Protein AF-A0A954GQ38-F1 (afdb_monomer_lite)

Foldseek 3Di:
DPFPVAWDWDDPDDQKIKTAHQAKDAFDKDWDQFAFDQKWKDDDPDIATADEDDDPVPAHARHKYADPRTIMHTHTGHHGMMMIGGTDD

Secondary structure (DSSP, 8-state):
---TTT-EEE--STTEEEEEESS-EEEEEEEESSEEEEEEEEETTEEEEPEEESSGGG--TTEEEEETTEEEEEEEE-SEEEEEEEEE-

pLDDT: mean 85.79, std 11.63, range [46.22, 96.69]

Structure (mmCIF, N/CA/C/O backbone):
data_AF-A0A954GQ38-F1
#
_entry.id   AF-A0A954GQ38-F1
#
loop_
_atom_site.group_PDB
_atom_site.id
_atom_site.type_symbol
_atom_site.label_atom_id
_atom_site.label_alt_id
_atom_site.label_comp_id
_atom_site.label_asym_id
_atom_site.label_entity_id
_atom_site.label_seq_id
_atom_site.pdbx_PDB_ins_code
_atom_site.Cartn_x
_atom_site.Cartn_y
_atom_site.Cartn_z
_atom_site.occupancy
_atom_site.B_iso_or_equiv
_atom_site.auth_seq_id
_atom_site.auth_comp_id
_atom_site.auth_asym_id
_atom_site.auth_atom_id
_atom_site.pdbx_PDB_model_num
ATOM 1 N N . TRP A 1 1 ? 9.544 -3.823 11.420 1.00 46.31 1 TRP A N 1
ATOM 2 C CA . TRP A 1 1 ? 9.801 -2.452 10.940 1.00 46.31 1 TRP A CA 1
ATOM 3 C C . TRP A 1 1 ? 11.191 -2.382 10.323 1.00 46.31 1 TRP A C 1
ATOM 5 O O . TRP A 1 1 ? 12.159 -2.409 11.062 1.00 46.31 1 TRP A O 1
ATOM 15 N N . ALA A 1 2 ? 11.283 -2.364 8.990 1.00 46.22 2 ALA A N 1
ATOM 16 C CA . ALA A 1 2 ? 12.494 -2.082 8.208 1.00 46.22 2 ALA A CA 1
ATOM 17 C C . ALA A 1 2 ? 12.052 -1.856 6.747 1.00 46.22 2 ALA A C 1
ATOM 19 O O . ALA A 1 2 ? 11.677 -2.827 6.105 1.00 46.22 2 ALA A O 1
ATOM 20 N N . ALA A 1 3 ? 11.968 -0.594 6.292 1.00 51.75 3 ALA A N 1
ATOM 21 C CA . ALA A 1 3 ? 11.788 -0.167 4.879 1.00 51.75 3 ALA A CA 1
ATOM 22 C C . ALA A 1 3 ? 11.427 1.331 4.727 1.00 51.75 3 ALA A C 1
ATOM 24 O O . ALA A 1 3 ? 11.371 1.833 3.605 1.00 51.75 3 ALA A O 1
ATOM 25 N N . LYS A 1 4 ? 11.160 2.068 5.819 1.00 50.81 4 LYS A N 1
ATOM 26 C CA . LYS A 1 4 ? 10.716 3.472 5.720 1.00 50.81 4 LYS A CA 1
ATOM 27 C C . LYS A 1 4 ? 11.821 4.442 5.277 1.00 50.81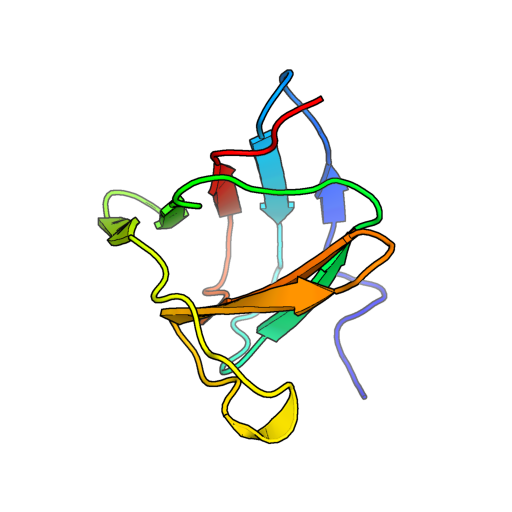 4 LYS A C 1
ATOM 29 O O . LYS A 1 4 ? 11.506 5.450 4.667 1.00 50.81 4 LYS A O 1
ATOM 34 N N . GLU A 1 5 ? 13.091 4.128 5.540 1.00 54.03 5 GLU A N 1
ATOM 35 C CA . GLU A 1 5 ? 14.224 5.009 5.201 1.00 54.03 5 GLU A CA 1
ATOM 36 C C . GLU A 1 5 ? 14.722 4.869 3.753 1.00 54.03 5 GLU A C 1
ATOM 38 O O . GLU A 1 5 ? 15.499 5.698 3.295 1.00 54.03 5 GLU A O 1
ATOM 43 N N . LEU A 1 6 ? 14.269 3.849 3.012 1.00 60.00 6 LEU A N 1
ATOM 44 C CA . LEU A 1 6 ? 14.769 3.553 1.660 1.00 60.00 6 LEU A CA 1
ATOM 45 C C . LEU A 1 6 ? 13.686 3.510 0.578 1.00 60.00 6 LEU A C 1
ATOM 47 O O . LEU A 1 6 ? 14.020 3.422 -0.601 1.00 60.00 6 LEU A O 1
ATOM 51 N N . THR A 1 7 ? 12.406 3.569 0.954 1.00 69.19 7 THR A N 1
ATOM 52 C CA . THR A 1 7 ? 11.310 3.638 -0.019 1.00 69.19 7 THR A CA 1
ATOM 53 C C . THR A 1 7 ? 10.999 5.099 -0.295 1.00 69.19 7 THR A C 1
ATOM 55 O O . THR A 1 7 ? 10.448 5.796 0.559 1.00 69.19 7 THR A 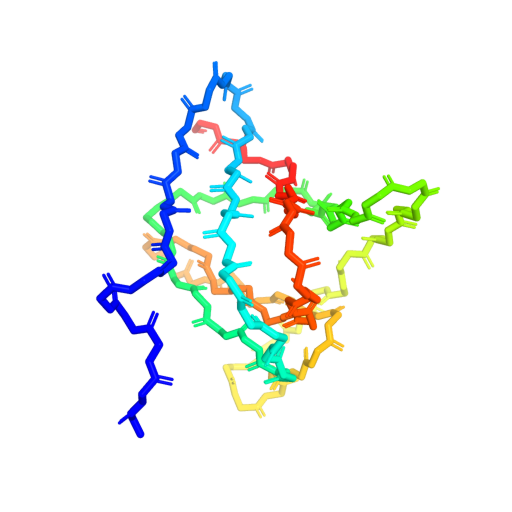O 1
ATOM 58 N N . ARG A 1 8 ? 11.364 5.582 -1.481 1.00 79.94 8 ARG A N 1
ATOM 59 C CA . ARG A 1 8 ? 11.006 6.930 -1.918 1.00 79.94 8 ARG A CA 1
ATOM 60 C C . ARG A 1 8 ? 9.546 6.921 -2.353 1.00 79.94 8 ARG A C 1
ATOM 62 O O . ARG A 1 8 ? 9.176 6.104 -3.188 1.00 79.94 8 ARG A O 1
ATOM 69 N N . VAL A 1 9 ? 8.748 7.825 -1.791 1.00 83.38 9 VAL A N 1
ATOM 70 C CA . VAL A 1 9 ? 7.354 8.040 -2.196 1.00 83.38 9 VAL A CA 1
ATOM 71 C C . VAL A 1 9 ? 7.247 9.416 -2.840 1.00 83.38 9 VAL A C 1
ATOM 73 O O . VAL A 1 9 ? 7.634 10.415 -2.231 1.00 83.38 9 VAL A O 1
ATOM 76 N N . THR A 1 10 ? 6.755 9.472 -4.070 1.00 83.88 10 THR A N 1
ATOM 77 C CA . THR A 1 10 ? 6.601 10.699 -4.861 1.00 83.88 10 THR A CA 1
ATOM 78 C C . THR A 1 10 ? 5.191 10.791 -5.432 1.00 83.88 10 THR A C 1
ATOM 80 O O . THR A 1 10 ? 4.508 9.792 -5.632 1.00 83.88 10 THR A O 1
ATOM 83 N N . THR A 1 11 ? 4.742 12.012 -5.709 1.00 81.88 11 THR A N 1
ATOM 84 C CA . THR A 1 11 ? 3.492 12.290 -6.433 1.00 81.88 11 THR A CA 1
ATOM 85 C C . THR A 1 11 ? 3.842 12.975 -7.753 1.00 81.88 11 THR A C 1
ATOM 87 O O . THR A 1 11 ? 3.739 14.201 -7.848 1.00 81.88 11 THR A O 1
ATOM 90 N N . PRO A 1 12 ? 4.357 12.228 -8.749 1.00 72.81 12 PRO A N 1
ATOM 91 C CA . PRO A 1 12 ? 4.876 12.811 -9.988 1.00 72.81 12 PRO A CA 1
ATOM 92 C C . PRO A 1 12 ? 3.777 13.426 -10.859 1.00 72.81 12 PRO A C 1
ATOM 94 O O . PRO A 1 12 ? 4.050 14.286 -11.692 1.00 72.81 12 PRO A O 1
ATOM 97 N N . SER A 1 13 ? 2.532 12.981 -10.696 1.00 74.06 13 SER A N 1
ATOM 98 C CA . SER A 1 13 ? 1.384 13.435 -11.473 1.00 74.06 13 SER A CA 1
ATOM 99 C C . SER A 1 13 ? 0.117 13.393 -10.629 1.00 74.06 13 SER A C 1
ATOM 101 O O . SER A 1 13 ? 0.006 12.651 -9.651 1.00 74.06 13 SER A O 1
ATOM 103 N N . ARG A 1 14 ? -0.852 14.232 -10.993 1.00 74.38 14 ARG A N 1
ATOM 104 C CA . ARG A 1 14 ? -2.140 14.317 -10.303 1.00 74.38 14 ARG A CA 1
ATOM 105 C C . ARG A 1 14 ? -2.872 12.988 -10.475 1.00 74.38 14 ARG A C 1
ATOM 107 O O . ARG A 1 14 ? -3.112 12.569 -11.602 1.00 74.38 14 ARG A O 1
ATOM 114 N N . GLY A 1 15 ? -3.212 12.330 -9.371 1.00 79.00 15 GLY A N 1
ATOM 115 C CA . GLY A 1 15 ? -3.856 11.015 -9.426 1.00 79.00 15 GLY A CA 1
ATOM 116 C C . GLY A 1 15 ? -2.917 9.822 -9.216 1.00 79.00 15 GLY A C 1
ATOM 117 O O . GLY A 1 15 ? -3.415 8.694 -9.167 1.00 79.00 15 GLY A O 1
ATOM 118 N N . GLU A 1 16 ? -1.600 10.049 -9.095 1.00 85.94 16 GLU A N 1
ATOM 119 C CA . GLU A 1 16 ? -0.575 8.999 -9.046 1.00 85.94 16 GLU A CA 1
ATOM 120 C C . GLU A 1 16 ? 0.360 9.133 -7.834 1.00 85.94 16 GLU A C 1
ATOM 122 O O . GLU A 1 16 ? 0.814 10.222 -7.476 1.00 85.94 16 GLU A O 1
ATOM 127 N N . LEU A 1 17 ? 0.680 7.991 -7.230 1.00 88.62 17 LEU A N 1
ATOM 128 C CA . LEU A 1 17 ? 1.708 7.831 -6.206 1.00 88.62 17 LEU A CA 1
ATOM 129 C C . LEU A 1 17 ? 2.740 6.838 -6.709 1.00 88.62 17 LEU A C 1
ATOM 131 O O . LEU A 1 17 ? 2.383 5.714 -7.047 1.00 88.62 17 LEU A O 1
ATOM 135 N N . GLU A 1 18 ? 4.001 7.232 -6.727 1.00 89.88 18 GLU A N 1
ATOM 136 C CA . GLU A 1 18 ? 5.117 6.393 -7.142 1.00 89.88 18 GLU A CA 1
ATOM 137 C C . GLU A 1 18 ? 5.952 5.985 -5.926 1.00 89.88 18 GLU A C 1
ATOM 139 O O . GLU A 1 18 ? 6.183 6.770 -5.005 1.00 89.88 18 GLU A O 1
ATOM 144 N N . PHE A 1 19 ? 6.364 4.723 -5.924 1.00 89.81 19 PHE A N 1
ATOM 145 C CA . PHE A 1 19 ? 7.132 4.061 -4.883 1.00 89.81 19 PHE A CA 1
ATOM 146 C C . PHE A 1 19 ? 8.383 3.483 -5.524 1.00 89.81 19 PHE A C 1
ATOM 148 O O . PHE A 1 19 ? 8.278 2.552 -6.319 1.00 89.81 19 PHE A O 1
ATOM 155 N N . SER A 1 20 ? 9.555 3.976 -5.140 1.00 87.44 20 SER A N 1
ATOM 156 C CA . SER A 1 20 ? 10.833 3.386 -5.544 1.00 87.44 20 SER A CA 1
ATOM 157 C C . SER A 1 20 ? 11.490 2.747 -4.331 1.00 87.44 20 SER A C 1
ATOM 159 O O . SER A 1 20 ? 11.779 3.431 -3.347 1.00 87.44 20 SER A O 1
ATOM 161 N N . THR A 1 21 ? 11.745 1.441 -4.391 1.00 84.50 21 THR A N 1
ATOM 162 C CA . THR A 1 21 ? 12.406 0.701 -3.308 1.00 84.50 21 THR A CA 1
ATOM 163 C C . THR A 1 21 ? 13.607 -0.111 -3.807 1.00 84.50 21 THR A C 1
ATOM 165 O O . THR A 1 21 ? 13.527 -0.787 -4.839 1.00 84.50 21 THR A O 1
ATOM 168 N N . PRO A 1 22 ? 14.733 -0.125 -3.068 1.00 83.38 22 PRO A N 1
ATOM 169 C CA . PRO A 1 22 ? 15.868 -0.985 -3.392 1.00 83.38 22 PRO A CA 1
ATOM 170 C C . PRO A 1 22 ? 15.617 -2.476 -3.102 1.00 83.38 22 PRO A C 1
ATOM 172 O O . PRO A 1 22 ? 16.385 -3.319 -3.577 1.00 83.38 22 PRO A O 1
ATOM 175 N N . PHE A 1 23 ? 14.550 -2.822 -2.370 1.00 81.38 23 PHE A N 1
ATOM 176 C CA . PHE A 1 23 ? 14.206 -4.195 -1.978 1.00 81.38 23 PHE A CA 1
ATOM 177 C C . PHE A 1 23 ? 12.713 -4.484 -2.150 1.00 81.38 23 PHE A C 1
ATOM 179 O O . PHE A 1 23 ? 11.888 -3.585 -2.033 1.00 81.38 23 PHE A O 1
ATOM 186 N N . GLY A 1 24 ? 12.357 -5.748 -2.387 1.00 85.19 24 GLY A N 1
ATOM 187 C CA . GLY A 1 24 ? 10.955 -6.162 -2.418 1.00 85.19 24 GLY A CA 1
ATOM 188 C C . GLY A 1 24 ? 10.355 -6.288 -1.014 1.00 85.19 24 GLY A C 1
ATOM 189 O O . GLY A 1 24 ? 11.031 -6.731 -0.087 1.00 85.19 24 GLY A O 1
ATOM 190 N N . CYS A 1 25 ? 9.083 -5.932 -0.871 1.00 86.56 25 CYS A N 1
ATOM 191 C CA . CYS A 1 25 ? 8.287 -6.062 0.339 1.00 86.56 25 CYS A CA 1
ATOM 192 C C . CYS A 1 25 ? 6.912 -6.649 -0.011 1.00 86.56 25 CYS A C 1
ATOM 194 O O . CYS A 1 25 ? 6.162 -6.074 -0.803 1.00 86.56 25 CYS A O 1
ATOM 196 N N . SER A 1 26 ? 6.588 -7.804 0.568 1.00 87.81 26 SER A N 1
ATOM 197 C CA . SER A 1 26 ? 5.233 -8.358 0.505 1.00 87.81 26 SER A CA 1
ATOM 198 C C . SER A 1 26 ? 4.305 -7.588 1.443 1.00 87.81 26 SER A C 1
ATOM 200 O O . SER A 1 26 ? 4.756 -7.101 2.481 1.00 87.81 26 SER A O 1
ATOM 202 N N . ASP A 1 27 ? 3.024 -7.495 1.082 1.00 89.56 27 ASP A N 1
ATOM 203 C CA . ASP A 1 27 ? 1.973 -6.897 1.926 1.00 89.56 27 ASP A CA 1
ATOM 204 C C . ASP A 1 27 ? 2.301 -5.466 2.406 1.00 89.56 27 ASP A C 1
ATOM 206 O O . ASP A 1 27 ? 1.978 -5.041 3.521 1.00 89.56 27 ASP A O 1
ATOM 210 N N . PHE A 1 28 ? 2.961 -4.694 1.541 1.00 90.31 28 PHE A N 1
ATOM 211 C CA . PHE A 1 28 ? 3.309 -3.309 1.801 1.00 90.31 28 PHE A CA 1
ATOM 212 C C . PHE A 1 28 ? 2.034 -2.471 1.930 1.00 90.31 28 PHE A C 1
ATOM 214 O O . PHE A 1 28 ? 1.246 -2.341 0.992 1.00 90.31 28 PHE A O 1
ATOM 221 N N . THR A 1 29 ? 1.831 -1.920 3.127 1.00 92.06 29 THR A N 1
ATOM 222 C CA . THR A 1 29 ? 0.620 -1.182 3.489 1.00 92.06 29 THR A CA 1
ATOM 223 C C . THR A 1 29 ? 0.935 0.290 3.702 1.00 92.06 29 THR A C 1
ATOM 225 O O . THR A 1 29 ? 1.837 0.644 4.463 1.00 92.06 29 THR A O 1
ATOM 228 N N . VAL A 1 30 ? 0.157 1.150 3.057 1.00 89.88 30 VAL A N 1
ATOM 229 C CA . VAL A 1 30 ? 0.335 2.604 3.057 1.00 89.88 30 VAL A CA 1
ATOM 230 C C . VAL A 1 30 ? -1.004 3.298 3.216 1.00 89.88 30 VAL A C 1
ATOM 232 O O . VAL A 1 30 ? -2.021 2.842 2.700 1.00 89.88 30 VAL A O 1
ATOM 235 N N . GLU A 1 31 ? -0.997 4.396 3.960 1.00 91.44 31 GLU A N 1
ATOM 236 C CA . GLU A 1 31 ? -2.165 5.231 4.212 1.00 91.44 31 GLU A CA 1
ATOM 237 C C . GLU A 1 31 ? -1.927 6.612 3.609 1.00 91.44 31 GLU A C 1
ATOM 239 O O . GLU A 1 31 ? -0.849 7.192 3.765 1.00 91.44 31 GLU A O 1
ATOM 244 N N . PHE A 1 32 ? -2.941 7.125 2.922 1.00 86.00 32 PHE A N 1
ATOM 245 C CA . PHE A 1 32 ? -2.936 8.433 2.280 1.00 86.00 32 PHE A CA 1
ATOM 246 C C . PHE A 1 32 ? -4.166 9.212 2.720 1.00 86.00 32 PHE A C 1
ATOM 248 O O . PHE A 1 32 ? -5.227 8.624 2.923 1.00 86.00 32 PHE A O 1
ATOM 255 N N . ALA A 1 33 ? -4.038 10.534 2.816 1.00 87.56 33 ALA A N 1
ATOM 256 C CA . ALA A 1 33 ? -5.150 11.414 3.177 1.00 87.56 33 ALA A CA 1
ATOM 257 C C . ALA A 1 33 ? -6.181 11.569 2.044 1.00 87.56 33 ALA A C 1
ATOM 259 O O . ALA A 1 33 ? -7.308 11.995 2.272 1.00 87.56 33 ALA A O 1
ATOM 260 N N . GLN A 1 34 ? -5.819 11.226 0.807 1.00 87.00 34 GLN A N 1
ATOM 261 C CA . GLN A 1 34 ? -6.737 11.306 -0.321 1.00 87.00 34 GLN A CA 1
ATOM 262 C C . GLN A 1 34 ? -7.637 10.074 -0.422 1.00 87.00 34 GLN A C 1
ATOM 264 O O . GLN A 1 34 ? -7.235 8.941 -0.123 1.00 87.00 34 GLN A O 1
ATOM 269 N N . ARG A 1 35 ? -8.860 10.292 -0.912 1.00 88.44 35 ARG A N 1
ATOM 270 C CA . ARG A 1 35 ? -9.745 9.200 -1.316 1.00 88.44 35 ARG A CA 1
ATOM 271 C C . ARG A 1 35 ? -9.323 8.645 -2.675 1.00 88.44 35 ARG A C 1
ATOM 273 O O . ARG A 1 35 ? -8.746 9.354 -3.497 1.00 88.44 35 ARG A O 1
ATOM 280 N N . MET A 1 36 ? -9.584 7.365 -2.905 1.00 87.50 36 MET A N 1
ATOM 281 C CA . MET A 1 36 ? -9.285 6.714 -4.176 1.00 87.50 36 MET A CA 1
ATOM 282 C C . MET A 1 36 ? -10.541 6.053 -4.727 1.00 87.50 36 MET A C 1
ATOM 284 O O . MET A 1 36 ? -11.314 5.442 -3.990 1.00 87.50 36 MET A O 1
ATOM 288 N N . ILE A 1 37 ? -10.725 6.134 -6.041 1.00 86.81 37 ILE A N 1
ATOM 289 C CA . ILE A 1 37 ? -11.800 5.440 -6.746 1.00 86.81 37 ILE A CA 1
ATOM 290 C C . ILE A 1 37 ? -11.158 4.438 -7.692 1.00 86.81 37 ILE A C 1
ATOM 292 O O . ILE A 1 37 ? -10.439 4.825 -8.609 1.00 86.81 37 ILE A O 1
ATOM 296 N N . ARG A 1 38 ? -11.448 3.149 -7.471 1.00 87.88 38 ARG A N 1
ATOM 297 C CA . ARG A 1 38 ? -10.915 2.026 -8.263 1.00 87.88 38 ARG A CA 1
ATOM 298 C C . ARG A 1 38 ? -9.389 2.107 -8.432 1.00 87.88 38 ARG A C 1
ATOM 300 O O . ARG A 1 38 ? -8.902 2.208 -9.560 1.00 87.88 38 ARG A O 1
ATOM 307 N N . PRO A 1 39 ? -8.626 2.112 -7.326 1.00 91.62 39 PRO A N 1
ATOM 308 C CA . PRO A 1 39 ? -7.195 2.280 -7.423 1.00 91.62 39 PRO A CA 1
ATOM 309 C C . PRO A 1 39 ? -6.543 1.101 -8.151 1.00 91.62 39 PRO A C 1
ATOM 311 O O . PRO A 1 39 ? -6.928 -0.058 -7.982 1.00 91.62 39 PRO A O 1
ATOM 314 N N . VAL A 1 40 ? -5.540 1.410 -8.968 1.00 93.44 40 VAL A N 1
ATOM 315 C CA . VAL A 1 40 ? -4.792 0.431 -9.767 1.00 93.44 40 VAL A CA 1
ATOM 316 C C . VAL A 1 40 ? -3.350 0.431 -9.303 1.00 93.44 40 VAL A C 1
ATOM 318 O O . VAL A 1 40 ? -2.712 1.482 -9.268 1.00 93.44 40 VAL A O 1
ATOM 321 N N . HIS A 1 41 ? -2.831 -0.749 -8.984 1.00 94.12 41 HIS A N 1
ATOM 322 C CA . HIS A 1 41 ? -1.415 -0.949 -8.727 1.00 94.12 41 HIS A CA 1
ATOM 323 C C . HIS A 1 41 ? -0.705 -1.348 -10.020 1.00 94.12 41 HIS A C 1
ATOM 325 O O . HIS A 1 41 ? -1.078 -2.327 -10.665 1.00 94.12 41 HIS A O 1
ATOM 331 N N . VAL A 1 42 ? 0.316 -0.588 -10.395 1.00 92.69 42 VAL A N 1
ATOM 332 C CA . VAL A 1 42 ? 1.169 -0.834 -11.556 1.00 92.69 42 VAL A CA 1
ATOM 333 C C . VAL A 1 42 ? 2.573 -1.145 -11.066 1.00 92.69 42 VAL A C 1
ATOM 335 O O . VAL A 1 42 ? 3.141 -0.386 -10.287 1.00 92.69 42 VAL A O 1
ATOM 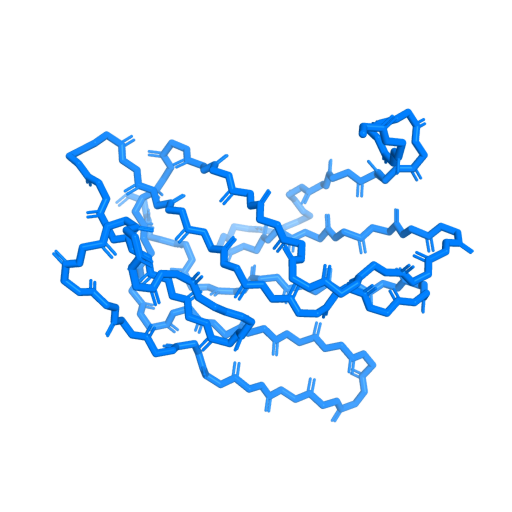338 N N . SER A 1 43 ? 3.149 -2.240 -11.545 1.00 89.12 43 SER A N 1
ATOM 339 C CA . SER A 1 43 ? 4.535 -2.592 -11.270 1.00 89.12 43 SER A CA 1
ATOM 340 C C . SER A 1 43 ? 5.185 -3.228 -12.495 1.00 89.12 43 SER A C 1
ATOM 342 O O . SER A 1 43 ? 4.743 -4.273 -12.992 1.00 89.12 43 SER A O 1
ATOM 344 N N . GLY A 1 44 ? 6.217 -2.565 -13.022 1.00 85.19 44 GLY A N 1
ATOM 345 C CA . GLY A 1 44 ? 6.769 -2.876 -14.341 1.00 85.19 44 GLY A CA 1
ATOM 346 C C . GLY A 1 44 ? 5.672 -2.877 -15.414 1.00 85.19 44 GLY A C 1
ATOM 347 O O . GLY A 1 44 ? 4.928 -1.911 -15.552 1.00 85.19 44 GLY A O 1
ATOM 348 N N . ASN A 1 45 ? 5.527 -3.995 -16.132 1.00 84.94 45 ASN A N 1
ATOM 349 C CA . ASN A 1 45 ? 4.511 -4.164 -17.182 1.00 84.94 45 ASN A CA 1
ATOM 350 C C . ASN A 1 45 ? 3.189 -4.774 -16.681 1.00 84.94 45 ASN A C 1
ATOM 352 O O . ASN A 1 45 ? 2.343 -5.148 -17.494 1.00 84.94 45 ASN A O 1
ATOM 356 N N . LYS A 1 46 ? 3.010 -4.944 -15.366 1.00 88.44 46 LYS A N 1
ATOM 357 C CA . LYS A 1 46 ? 1.789 -5.519 -14.789 1.00 88.44 46 LYS A CA 1
ATOM 358 C C . LYS A 1 46 ? 0.952 -4.427 -14.141 1.00 88.44 46 LYS A C 1
ATOM 360 O O . LYS A 1 46 ? 1.468 -3.650 -13.345 1.00 88.44 46 LYS A O 1
ATOM 365 N N . SER A 1 47 ? -0.339 -4.414 -14.441 1.00 91.94 47 SER A N 1
ATOM 366 C CA . SER A 1 47 ? -1.335 -3.611 -13.740 1.00 91.94 47 SER A CA 1
ATOM 367 C C . SER A 1 47 ? -2.399 -4.520 -13.134 1.00 91.94 47 SER A C 1
ATOM 369 O O . SER A 1 47 ? -2.855 -5.470 -13.770 1.00 91.94 47 SER A O 1
ATOM 371 N N . SER A 1 48 ? -2.792 -4.217 -11.902 1.00 92.38 48 SER A N 1
ATOM 372 C CA . SER A 1 48 ? -3.822 -4.946 -11.170 1.00 92.38 48 SER A CA 1
ATOM 373 C C . SER A 1 48 ? -4.747 -3.962 -10.469 1.00 92.38 48 SER A C 1
ATOM 375 O O . SER A 1 48 ? -4.290 -3.104 -9.711 1.00 92.38 48 SER A O 1
ATOM 377 N N . GLU A 1 49 ? -6.050 -4.095 -10.702 1.00 94.44 49 GLU A N 1
ATOM 378 C CA . GLU A 1 49 ? -7.058 -3.378 -9.921 1.00 94.44 49 GLU A CA 1
ATOM 379 C C . GLU A 1 49 ? -7.036 -3.861 -8.471 1.00 94.44 49 GLU A C 1
ATOM 381 O O . GLU A 1 49 ? -6.956 -5.061 -8.192 1.00 94.44 49 GLU A O 1
ATOM 386 N N . LEU A 1 50 ? -7.102 -2.915 -7.540 1.00 94.44 50 LEU A N 1
ATOM 387 C CA . LEU A 1 50 ? -7.155 -3.211 -6.119 1.00 94.44 50 LEU A CA 1
ATOM 388 C C . LEU A 1 50 ? -8.604 -3.442 -5.702 1.00 94.44 50 LEU A C 1
ATOM 390 O O . LEU A 1 50 ? -9.507 -2.675 -6.036 1.00 94.44 50 LEU A O 1
ATOM 394 N N . LYS A 1 51 ? -8.828 -4.501 -4.928 1.00 95.75 51 LYS A N 1
ATOM 395 C CA . LYS A 1 51 ? -10.156 -4.855 -4.433 1.00 95.75 51 LYS A CA 1
ATOM 396 C C . LYS A 1 51 ? -10.507 -4.035 -3.194 1.00 95.75 51 LYS A C 1
ATOM 398 O O . LYS A 1 51 ? -9.769 -4.054 -2.212 1.00 95.75 51 LYS A O 1
ATOM 403 N N . GLN A 1 52 ? -11.664 -3.378 -3.200 1.00 95.88 52 GLN A N 1
ATOM 404 C CA . GLN A 1 52 ? -12.159 -2.707 -2.001 1.00 95.88 52 GLN A CA 1
ATOM 405 C C . GLN A 1 52 ? -12.559 -3.733 -0.937 1.00 95.88 52 GLN A C 1
ATOM 407 O O . GLN A 1 52 ? -13.294 -4.683 -1.225 1.00 95.88 52 GLN A O 1
ATOM 412 N N . VAL A 1 53 ? -12.119 -3.513 0.297 1.00 96.50 53 VAL A N 1
ATOM 413 C CA . VAL A 1 53 ? -12.578 -4.250 1.478 1.00 96.50 53 VAL A CA 1
ATOM 414 C C . VAL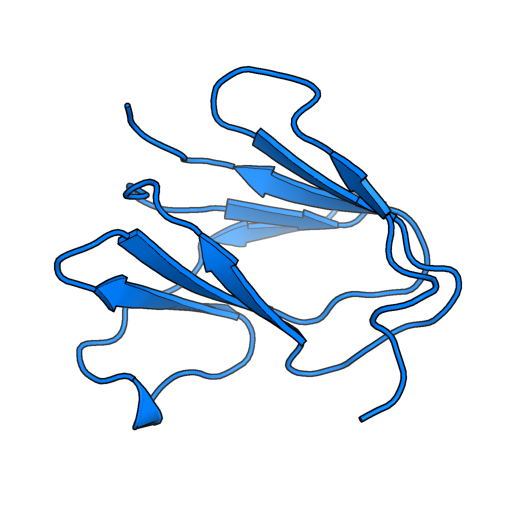 A 1 53 ? -13.390 -3.342 2.397 1.00 96.50 53 VAL A C 1
ATOM 416 O O . VAL A 1 53 ? -13.287 -2.118 2.332 1.00 96.50 53 VAL A O 1
ATOM 419 N N . ASN A 1 54 ? -14.222 -3.944 3.249 1.00 94.12 54 ASN A N 1
ATOM 420 C CA . ASN A 1 54 ? -15.133 -3.215 4.141 1.00 94.12 54 ASN A CA 1
ATOM 421 C C . ASN A 1 54 ? -14.572 -3.019 5.556 1.00 94.12 54 ASN A C 1
ATOM 423 O O . ASN A 1 54 ? -15.173 -2.299 6.352 1.00 94.12 54 ASN A O 1
ATOM 427 N N . ARG A 1 55 ? -13.453 -3.668 5.905 1.00 93.94 55 ARG A N 1
ATOM 428 C CA . ARG A 1 55 ? -12.801 -3.526 7.212 1.00 93.94 55 ARG A CA 1
ATOM 429 C C . ARG A 1 55 ? -11.292 -3.454 7.032 1.00 93.94 55 ARG A C 1
ATOM 431 O O . ARG A 1 55 ? -10.723 -4.175 6.221 1.00 93.94 55 ARG A O 1
ATOM 438 N N . LYS A 1 56 ? -10.631 -2.648 7.866 1.00 92.62 56 LYS A N 1
ATOM 439 C CA . LYS A 1 56 ? -9.163 -2.516 7.882 1.00 92.62 56 LYS A CA 1
ATOM 440 C C . LYS A 1 56 ? -8.441 -3.852 8.120 1.00 92.62 56 LYS A C 1
ATOM 442 O O . LYS A 1 56 ? -7.340 -4.034 7.628 1.00 92.62 56 LYS A O 1
ATOM 447 N N . GLN A 1 57 ? -9.054 -4.779 8.858 1.00 93.19 57 GLN A N 1
ATOM 448 C CA . GLN A 1 57 ? -8.478 -6.100 9.150 1.00 93.19 57 GLN A CA 1
ATOM 449 C C . GLN A 1 57 ? -8.490 -7.053 7.948 1.00 93.19 57 GLN A C 1
ATOM 451 O O . GLN A 1 57 ? -7.719 -8.004 7.933 1.00 93.19 57 GLN A O 1
ATOM 456 N N . ASP A 1 58 ? -9.328 -6.786 6.943 1.00 94.38 58 ASP A N 1
ATOM 457 C CA . ASP A 1 58 ? -9.397 -7.579 5.712 1.00 94.38 58 ASP A CA 1
ATOM 458 C C . ASP A 1 58 ? -8.356 -7.118 4.670 1.00 94.38 58 ASP A C 1
ATOM 460 O O . ASP A 1 58 ? -8.338 -7.625 3.547 1.00 94.38 58 ASP A O 1
ATOM 464 N N . LEU A 1 59 ? -7.508 -6.134 5.009 1.00 95.12 59 LEU A N 1
ATOM 465 C CA . LEU A 1 59 ? -6.448 -5.651 4.128 1.00 95.12 59 LEU A CA 1
ATOM 466 C C . LEU A 1 59 ? -5.386 -6.731 3.917 1.00 95.12 59 LEU A C 1
ATOM 468 O O . LEU A 1 59 ? -4.657 -7.108 4.830 1.00 95.12 59 LEU A O 1
ATOM 472 N N . VAL A 1 60 ? -5.271 -7.154 2.667 1.00 95.44 60 VAL A N 1
ATOM 473 C CA . VAL A 1 60 ? -4.254 -8.072 2.143 1.00 95.44 60 VAL A CA 1
ATOM 474 C C . VAL A 1 60 ? -3.656 -7.500 0.859 1.00 95.44 60 VAL A C 1
ATOM 476 O O . VAL A 1 60 ? -4.244 -6.594 0.257 1.00 95.44 60 VAL A O 1
ATOM 479 N N . ALA A 1 61 ? -2.514 -8.014 0.399 1.00 93.94 61 ALA A N 1
ATOM 480 C CA . ALA A 1 61 ? -1.944 -7.573 -0.871 1.00 93.94 61 ALA A CA 1
ATOM 481 C C . ALA A 1 61 ? -2.972 -7.635 -2.022 1.00 93.94 61 ALA A C 1
ATOM 483 O O . ALA A 1 61 ? -3.609 -8.661 -2.263 1.00 93.94 61 ALA A O 1
ATOM 484 N N . GLY A 1 62 ? -3.119 -6.526 -2.750 1.00 94.88 62 GLY A N 1
ATOM 485 C CA . GLY A 1 62 ? -4.109 -6.385 -3.819 1.00 94.88 62 GLY A CA 1
ATOM 486 C C . GLY A 1 62 ? -5.448 -5.800 -3.358 1.00 94.88 62 GLY A C 1
ATOM 487 O 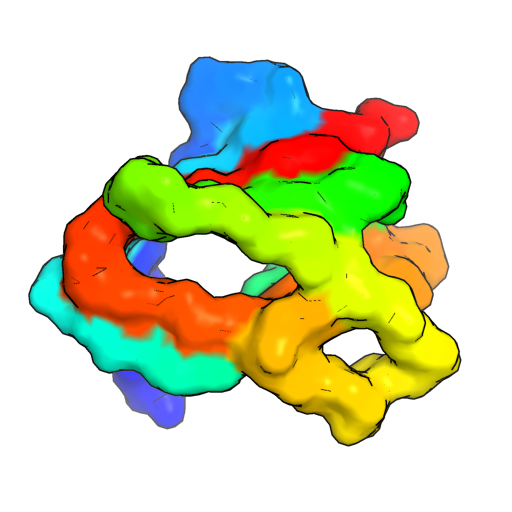O . GLY A 1 62 ? -6.439 -5.916 -4.080 1.00 94.88 62 GLY A O 1
ATOM 488 N N . SER A 1 63 ? -5.504 -5.181 -2.178 1.00 96.69 63 SER A N 1
ATOM 489 C CA . SER A 1 63 ? -6.733 -4.598 -1.637 1.00 96.69 63 SER A CA 1
ATOM 490 C C . SER A 1 63 ? -6.555 -3.167 -1.140 1.00 96.69 63 SER A C 1
ATOM 492 O O . SER A 1 63 ? -5.442 -2.695 -0.902 1.00 96.69 63 SER A O 1
ATOM 494 N N . TYR A 1 64 ? -7.673 -2.464 -0.988 1.00 96.06 64 TYR A N 1
ATOM 495 C CA . TYR A 1 64 ? -7.713 -1.153 -0.357 1.00 96.06 64 TYR A CA 1
ATOM 496 C C . TYR A 1 64 ? -8.931 -1.011 0.554 1.00 96.06 64 TYR A C 1
ATOM 498 O O . TYR A 1 64 ? -9.978 -1.621 0.336 1.00 96.06 64 TYR A O 1
ATOM 506 N N . PHE A 1 65 ? -8.794 -0.176 1.575 1.00 95.88 65 PHE A N 1
ATOM 507 C CA . PHE A 1 65 ? -9.835 0.167 2.527 1.00 95.88 65 PHE A CA 1
ATOM 508 C C . PHE A 1 65 ? -10.013 1.683 2.539 1.00 95.88 65 PHE A C 1
ATOM 510 O O . PHE A 1 65 ? -9.058 2.431 2.763 1.00 95.88 65 PHE A O 1
ATOM 517 N N . GLN A 1 66 ? -11.244 2.131 2.310 1.00 93.69 66 GLN A N 1
ATOM 518 C CA . GLN A 1 66 ? -11.590 3.543 2.393 1.00 93.69 66 GLN A CA 1
ATOM 519 C C . GLN A 1 66 ? -11.831 3.910 3.859 1.00 93.69 66 GLN A C 1
ATOM 521 O O . GLN A 1 66 ? -12.704 3.333 4.505 1.00 93.69 66 GLN A O 1
ATOM 526 N N . THR A 1 67 ? -11.063 4.862 4.384 1.00 90.31 67 THR A N 1
ATOM 527 C CA . THR A 1 67 ? -11.308 5.438 5.709 1.00 90.31 67 THR A CA 1
ATOM 528 C C . THR A 1 67 ? -12.131 6.714 5.569 1.00 90.31 67 THR A C 1
ATOM 530 O O . THR A 1 67 ? -12.353 7.226 4.466 1.00 90.31 67 THR A O 1
ATOM 533 N N . ASP A 1 68 ? -12.584 7.251 6.700 1.00 88.06 68 ASP A N 1
ATOM 534 C CA . ASP A 1 68 ? -13.278 8.536 6.701 1.00 88.06 68 ASP A CA 1
ATOM 535 C C . ASP A 1 68 ? -12.372 9.655 6.153 1.00 88.06 68 ASP A C 1
ATOM 537 O O . ASP A 1 68 ? -12.795 10.442 5.308 1.00 88.06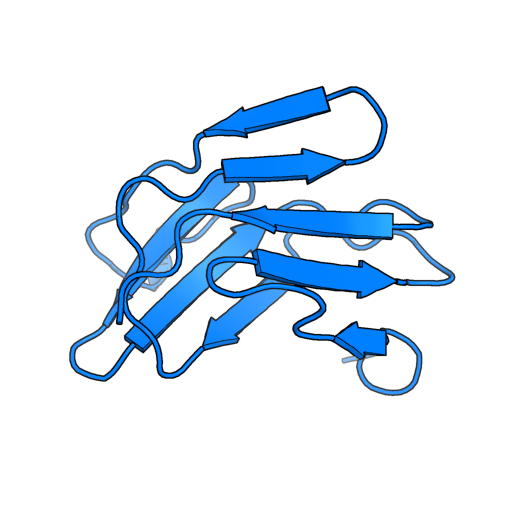 68 ASP A O 1
ATOM 541 N N . SER A 1 69 ? -11.091 9.616 6.533 1.00 86.69 69 SER A N 1
ATOM 542 C CA . SER A 1 69 ? -10.085 10.652 6.273 1.00 86.69 69 SER A CA 1
ATOM 543 C C . SER A 1 69 ? -9.126 10.350 5.116 1.00 86.69 69 SER A C 1
ATOM 545 O O . SER A 1 69 ? -8.144 11.068 4.961 1.00 86.69 69 SER A O 1
ATOM 547 N N . GLY A 1 70 ? -9.346 9.281 4.344 1.00 90.81 70 GLY A N 1
ATOM 548 C CA . GLY A 1 70 ? -8.418 8.892 3.283 1.00 90.81 70 GLY A CA 1
ATOM 549 C C . GLY A 1 70 ? -8.544 7.439 2.836 1.00 90.81 70 GLY A C 1
ATOM 550 O O . GLY A 1 70 ? -9.626 6.850 2.887 1.00 90.81 70 GLY A O 1
ATOM 551 N N . THR A 1 71 ? -7.439 6.857 2.373 1.00 92.69 71 THR A N 1
ATOM 552 C CA . THR A 1 71 ? -7.383 5.494 1.823 1.00 92.69 71 THR A CA 1
ATOM 553 C C . THR A 1 71 ? -6.183 4.741 2.373 1.00 92.69 71 THR A C 1
ATOM 555 O O . THR A 1 71 ? -5.071 5.263 2.382 1.00 92.69 71 THR A O 1
ATOM 558 N N . ILE A 1 72 ? -6.393 3.488 2.771 1.00 94.25 72 ILE A N 1
ATOM 559 C CA . ILE A 1 72 ? -5.317 2.547 3.083 1.00 94.25 72 ILE A CA 1
ATOM 560 C C . ILE A 1 72 ? -5.227 1.539 1.945 1.00 94.25 72 ILE A C 1
ATOM 562 O O . ILE A 1 72 ? -6.224 0.909 1.603 1.00 94.25 72 ILE A O 1
ATOM 566 N N . VAL A 1 73 ? -4.043 1.363 1.377 1.00 93.94 73 VAL A N 1
ATOM 567 C CA . VAL A 1 73 ? -3.788 0.419 0.289 1.00 93.94 73 VAL A CA 1
ATOM 568 C C . VAL A 1 73 ? -2.774 -0.613 0.753 1.00 93.94 73 VAL A C 1
ATOM 570 O O . VAL A 1 73 ? -1.767 -0.254 1.360 1.00 93.94 73 VAL A O 1
ATOM 573 N N . CYS A 1 74 ? -3.031 -1.884 0.453 1.00 94.75 74 CYS A N 1
ATOM 574 C CA . CYS A 1 74 ? -2.101 -2.980 0.688 1.00 94.75 74 CYS A CA 1
ATOM 575 C C . CYS A 1 74 ? -1.764 -3.670 -0.639 1.00 94.75 74 CYS A C 1
ATOM 577 O O . CYS A 1 74 ? -2.650 -4.122 -1.370 1.00 94.75 74 CYS A O 1
ATOM 579 N N . PHE A 1 75 ? -0.478 -3.742 -0.975 1.00 93.81 75 PHE A N 1
ATOM 580 C CA . PHE A 1 75 ? 0.009 -4.323 -2.224 1.00 93.81 75 PHE A CA 1
ATOM 581 C C . PHE A 1 75 ? 1.394 -4.946 -2.056 1.00 93.81 75 PHE A C 1
ATOM 583 O O . PHE A 1 75 ? 2.132 -4.634 -1.130 1.00 93.81 75 PHE A O 1
ATOM 590 N N . ASN A 1 76 ? 1.764 -5.833 -2.976 1.00 91.81 76 ASN A N 1
ATOM 591 C CA . ASN A 1 76 ? 3.137 -6.317 -3.042 1.00 91.81 76 ASN A CA 1
ATOM 592 C C . ASN A 1 76 ? 3.989 -5.259 -3.730 1.00 91.81 76 ASN A C 1
ATOM 594 O O . ASN A 1 76 ? 3.731 -4.947 -4.889 1.00 91.81 76 ASN A O 1
ATOM 598 N N . LEU A 1 77 ? 4.996 -4.745 -3.034 1.00 89.38 77 LEU A N 1
ATOM 599 C CA . LEU A 1 77 ? 5.951 -3.783 -3.561 1.00 89.38 77 LEU A CA 1
ATOM 600 C C . LEU A 1 77 ? 7.205 -4.548 -4.012 1.00 89.38 77 LEU A C 1
ATOM 602 O O . LEU A 1 77 ? 8.050 -4.866 -3.176 1.00 89.38 77 LEU A O 1
ATOM 606 N N . PRO A 1 78 ? 7.361 -4.920 -5.292 1.00 88.19 78 PRO A N 1
ATOM 607 C CA . PRO A 1 78 ? 8.601 -5.532 -5.748 1.00 88.19 78 PRO A CA 1
ATOM 608 C C . PRO A 1 78 ? 9.749 -4.519 -5.735 1.00 88.19 78 PRO A C 1
ATOM 610 O O . PRO A 1 78 ? 9.552 -3.311 -5.630 1.00 88.19 78 PRO A O 1
ATOM 613 N N . LYS A 1 79 ? 10.975 -5.027 -5.866 1.00 87.56 79 LYS A N 1
ATOM 614 C CA . LYS A 1 79 ? 12.158 -4.182 -6.049 1.00 87.56 79 LYS A CA 1
ATOM 615 C C . LYS A 1 79 ? 12.003 -3.317 -7.309 1.00 87.56 79 LYS A C 1
ATOM 617 O O . LYS A 1 79 ? 11.671 -3.852 -8.365 1.00 87.56 79 LYS A O 1
ATOM 622 N N . GLY A 1 80 ? 12.350 -2.036 -7.204 1.00 88.44 80 GLY A N 1
ATOM 623 C CA . GLY A 1 80 ? 12.223 -1.053 -8.280 1.00 88.44 80 GLY A CA 1
ATOM 624 C C . GLY A 1 80 ? 11.028 -0.133 -8.063 1.00 88.44 80 GLY A C 1
ATOM 625 O O . GLY A 1 80 ? 10.721 0.218 -6.922 1.00 88.44 80 GLY A O 1
ATOM 626 N N . ASP A 1 81 ? 10.390 0.254 -9.164 1.00 88.69 81 ASP A N 1
ATOM 627 C CA . ASP A 1 81 ? 9.312 1.236 -9.181 1.00 88.69 81 ASP A CA 1
ATOM 628 C C . ASP A 1 81 ? 7.932 0.573 -9.190 1.00 88.69 81 ASP A C 1
ATOM 630 O O . ASP A 1 81 ? 7.684 -0.439 -9.856 1.00 88.69 81 ASP A O 1
ATOM 634 N N . SER A 1 82 ? 7.012 1.151 -8.429 1.00 90.50 82 SER A N 1
ATOM 635 C CA . SER A 1 82 ? 5.598 0.788 -8.406 1.00 90.50 82 SER A CA 1
ATOM 636 C C . SER A 1 82 ? 4.748 2.044 -8.325 1.00 90.50 82 SER A C 1
ATOM 638 O O . SER A 1 82 ? 5.158 3.033 -7.727 1.00 90.50 82 SER A O 1
ATOM 640 N N . ILE A 1 83 ? 3.562 2.017 -8.921 1.00 91.88 83 ILE A N 1
ATOM 641 C CA . ILE A 1 83 ? 2.675 3.176 -9.005 1.00 91.88 83 ILE A CA 1
ATOM 642 C C . ILE A 1 83 ? 1.283 2.776 -8.525 1.00 91.88 83 ILE A C 1
ATOM 644 O O . ILE A 1 83 ? 0.742 1.757 -8.953 1.00 91.88 83 ILE A O 1
ATOM 648 N N . ILE A 1 84 ? 0.681 3.593 -7.666 1.00 91.81 84 ILE A N 1
ATOM 649 C CA . ILE A 1 84 ? -0.744 3.538 -7.340 1.00 91.81 84 ILE A CA 1
ATOM 650 C C . ILE A 1 84 ? -1.445 4.675 -8.078 1.00 91.81 84 ILE A C 1
ATOM 652 O O . ILE A 1 84 ? -1.113 5.844 -7.893 1.00 91.81 84 ILE A O 1
ATOM 656 N N . ARG A 1 85 ? -2.423 4.323 -8.912 1.00 90.44 85 ARG A N 1
ATOM 657 C CA . ARG A 1 85 ? -3.267 5.255 -9.673 1.00 90.44 85 ARG A CA 1
ATOM 658 C C . ARG A 1 85 ? -4.679 5.279 -9.108 1.00 90.44 85 ARG A C 1
ATOM 660 O O . ARG A 1 85 ? -5.093 4.306 -8.488 1.00 90.44 85 ARG A O 1
ATOM 667 N N . GLY A 1 86 ? -5.436 6.337 -9.395 1.00 82.50 86 GLY A N 1
ATOM 668 C CA . GLY A 1 86 ? -6.863 6.434 -9.048 1.00 82.50 86 GLY A CA 1
ATOM 669 C C . GLY A 1 86 ? -7.155 7.301 -7.824 1.00 82.50 86 GLY A C 1
ATOM 670 O O . GLY A 1 86 ? -8.204 7.151 -7.200 1.00 82.50 86 GLY A O 1
ATOM 671 N N . ILE A 1 87 ? -6.233 8.199 -7.471 1.00 74.06 87 ILE A N 1
ATOM 672 C CA . ILE A 1 87 ? -6.449 9.203 -6.425 1.00 74.06 87 ILE A CA 1
ATOM 673 C C . ILE A 1 87 ? -7.434 10.242 -6.952 1.00 74.06 87 ILE A C 1
ATOM 675 O O . ILE A 1 87 ? -7.186 10.862 -7.988 1.00 74.06 87 ILE A O 1
ATOM 679 N N . THR A 1 88 ? -8.539 10.425 -6.240 1.00 65.75 88 THR A N 1
ATOM 680 C CA . THR A 1 88 ? -9.519 11.475 -6.517 1.00 65.75 88 THR A CA 1
ATOM 681 C C . THR A 1 88 ? -9.313 12.631 -5.556 1.00 65.75 88 THR A C 1
ATOM 683 O O . THR A 1 88 ? -8.996 12.412 -4.386 1.00 65.75 88 THR A O 1
ATOM 686 N N . GLU A 1 89 ? -9.473 13.844 -6.069 1.00 56.00 89 GLU A N 1
ATOM 687 C CA . GLU A 1 89 ? -9.401 15.081 -5.287 1.00 56.00 89 GLU A CA 1
ATOM 688 C C . GLU A 1 89 ? -10.563 15.251 -4.315 1.00 56.00 89 GLU A C 1
ATOM 690 O O . GLU A 1 89 ? -11.690 14.822 -4.660 1.00 56.00 89 GLU A O 1
#

Radius of gyration: 12.03 Å; chains: 1; bounding box: 31×23×28 Å

Sequence (89 aa):
WAAKELTRVTTPSRGELEFSTPFGCSDFTVEFAQRMIRPVHVSGNKSSELKQVNRKQDLVAGSYFQTDSGTIVCFNLPKGDSIIRGITE